Protein AF-A0A0B0IGN5-F1 (afdb_monomer)

Radius of gyration: 18.09 Å; Cα contacts (8 Å, |Δi|>4): 104; chains: 1; bounding box: 42×40×45 Å

Organism: NCBI:txid333138

Foldseek 3Di:
DLPPCVVCCVPPFLPPPQWDDDFQDIARFFDFAPCLVVVVVVDPDDPVVNVVSSVVRTHHPQQDVPPGGNDDPVCCLVHVLAPPPVVVCVVDDPVRNVVRVVVSVVSNVVNVVVSVVLVVVCVVVVHGSVPCVPVSSVVVVVVVVVVVD

pLDDT: mean 81.46, std 11.55, range [39.66, 96.12]

Sequence (149 aa):
MINKDEAFFLKHILHHPKALLSPYHITVQAQVHSDYERVFWKESLSKLEADDLRHSYSICQFFKNEKGCSLHPSFKNSVCRSFICLSIEARLNEDERESLHSWTQMIKHEEMLFQRTHEQALMDLGINLLSDPSAVMDYFKTLQDKKRD

Nearest PDB structures (foldseek):
  8iyj-assembly1_J3  TM=2.470E-01  e=6.785E+00  Mus musculus

Mean predicted aligned error: 7.87 Å

Secondary structure (DSSP, 8-state):
--TT-HHHIIIIIIT-TTEEEETTEEEEPPEEPTHHHHHHTTS---HHHHHHHHHHTEE-TTEETTTEE-S-HHHHHHH--S---HHHHTT--HHHHHHHHHHHHHHHHHHHHHHHHHHHHHHHTT--TTT-HHHHHHHHHHHHHTT--

Structure (mmCIF, N/CA/C/O backbone):
data_AF-A0A0B0IGN5-F1
#
_entry.id   AF-A0A0B0IGN5-F1
#
loop_
_atom_site.group_PDB
_atom_site.id
_atom_site.type_symbol
_atom_site.label_atom_id
_atom_site.label_alt_id
_atom_site.label_comp_id
_atom_site.label_asym_id
_atom_site.label_entity_id
_atom_site.label_seq_id
_atom_site.pdbx_PDB_ins_code
_atom_site.Cartn_x
_atom_site.Cartn_y
_atom_site.Cartn_z
_atom_site.occupancy
_atom_site.B_iso_or_equiv
_atom_site.auth_seq_id
_atom_site.auth_comp_id
_atom_site.auth_asym_id
_atom_site.auth_atom_id
_atom_site.pdbx_PDB_model_num
ATOM 1 N N . MET A 1 1 ? -10.662 9.475 4.021 1.00 50.12 1 MET A N 1
ATOM 2 C CA . MET A 1 1 ? -10.301 8.494 2.972 1.00 50.12 1 MET A CA 1
ATOM 3 C C . MET A 1 1 ? -11.012 7.147 3.117 1.00 50.12 1 MET A C 1
ATOM 5 O O . MET A 1 1 ? -11.101 6.451 2.120 1.00 50.12 1 MET A O 1
ATOM 9 N N . ILE A 1 2 ? -11.580 6.796 4.280 1.00 49.72 2 ILE A N 1
ATOM 10 C CA . ILE A 1 2 ? -12.198 5.470 4.510 1.00 49.72 2 ILE A CA 1
ATOM 11 C C . ILE A 1 2 ? -13.687 5.391 4.111 1.00 49.72 2 ILE A C 1
ATOM 13 O O . ILE A 1 2 ? -14.217 4.306 3.915 1.00 49.72 2 ILE A O 1
ATOM 17 N N . ASN A 1 3 ? -14.373 6.517 3.890 1.00 51.38 3 ASN A N 1
ATOM 18 C CA . ASN A 1 3 ? -15.839 6.516 3.824 1.00 51.38 3 ASN A CA 1
ATOM 19 C C . ASN A 1 3 ? -16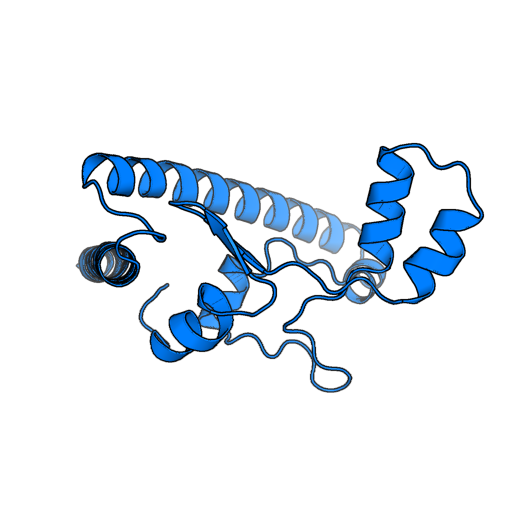.466 6.302 2.430 1.00 51.38 3 ASN A C 1
ATOM 21 O O . ASN A 1 3 ? -17.600 6.716 2.215 1.00 51.38 3 ASN A O 1
ATOM 25 N N . LYS A 1 4 ? -15.755 5.735 1.445 1.00 59.50 4 LYS A N 1
ATOM 26 C CA . LYS A 1 4 ? -16.385 5.471 0.131 1.00 59.50 4 LYS A CA 1
ATOM 27 C C . LYS A 1 4 ? -16.627 4.008 -0.184 1.00 59.50 4 LYS A C 1
ATOM 29 O O . LYS A 1 4 ? -17.511 3.752 -0.989 1.00 59.50 4 LYS A O 1
ATOM 34 N N . ASP A 1 5 ? -15.925 3.079 0.460 1.00 75.25 5 ASP A N 1
ATOM 35 C CA . ASP A 1 5 ? -16.205 1.658 0.266 1.00 75.25 5 ASP A CA 1
ATOM 36 C C . ASP A 1 5 ? -15.515 0.802 1.346 1.00 75.25 5 ASP A C 1
ATOM 38 O O . ASP A 1 5 ? -14.456 0.209 1.129 1.00 75.25 5 ASP A O 1
ATOM 42 N N . GLU A 1 6 ? -16.085 0.793 2.555 1.00 81.62 6 GLU A N 1
ATOM 43 C CA . GLU A 1 6 ? -15.627 -0.070 3.657 1.00 81.62 6 GLU A CA 1
ATOM 44 C C . GLU A 1 6 ? -15.613 -1.545 3.229 1.00 81.62 6 GLU A C 1
ATOM 46 O O . GLU A 1 6 ? -14.654 -2.271 3.493 1.00 81.62 6 GLU A O 1
ATOM 51 N N . ALA A 1 7 ? -16.630 -1.961 2.468 1.00 84.94 7 ALA A N 1
ATOM 52 C CA . ALA A 1 7 ? -16.710 -3.302 1.910 1.00 84.94 7 ALA A CA 1
ATOM 53 C C . ALA A 1 7 ? -15.530 -3.597 0.970 1.00 84.94 7 ALA A C 1
ATOM 55 O O . ALA A 1 7 ? -14.947 -4.680 1.048 1.00 84.94 7 ALA A O 1
ATOM 56 N N . PHE A 1 8 ? -15.127 -2.642 0.125 1.00 85.19 8 PHE A N 1
ATOM 57 C CA . PHE A 1 8 ? -13.939 -2.797 -0.713 1.00 85.19 8 PHE A CA 1
ATOM 58 C C . PHE A 1 8 ? -12.659 -2.894 0.110 1.00 85.19 8 PHE A C 1
ATOM 60 O O . PHE A 1 8 ? -11.846 -3.775 -0.161 1.00 85.19 8 PHE A O 1
ATOM 67 N N . PHE A 1 9 ? -12.469 -2.038 1.117 1.00 86.00 9 PHE A N 1
ATOM 68 C CA . PHE A 1 9 ? -11.290 -2.115 1.982 1.00 86.00 9 PHE A CA 1
ATOM 69 C C . PHE A 1 9 ? -11.183 -3.493 2.644 1.00 86.00 9 PHE A C 1
ATOM 71 O O . PHE A 1 9 ? -10.164 -4.170 2.494 1.00 86.00 9 PHE A O 1
ATOM 78 N N . LEU A 1 10 ? -12.255 -3.945 3.296 1.00 88.31 10 LEU A N 1
ATOM 79 C CA . LEU A 1 10 ? -12.285 -5.234 3.978 1.00 88.31 10 LEU A CA 1
ATOM 80 C C . LEU A 1 10 ? -12.040 -6.390 3.003 1.00 88.31 10 LEU A C 1
ATOM 82 O O . LEU A 1 10 ? -11.213 -7.262 3.261 1.00 88.31 10 LEU A O 1
ATOM 86 N N . LYS A 1 11 ? -12.732 -6.409 1.862 1.00 87.56 11 LYS A N 1
ATOM 87 C CA . LYS A 1 11 ? -12.691 -7.540 0.926 1.00 87.56 11 LYS A CA 1
ATOM 88 C C . LYS A 1 11 ? -11.436 -7.572 0.054 1.00 87.56 11 LYS A C 1
ATOM 90 O O . LYS A 1 11 ? -10.915 -8.647 -0.223 1.00 87.56 11 LYS A O 1
ATOM 95 N N . HIS A 1 12 ? -10.990 -6.418 -0.433 1.00 86.75 12 HIS A N 1
ATOM 96 C CA . HIS A 1 12 ? -9.982 -6.321 -1.491 1.00 86.75 12 HIS A CA 1
ATOM 97 C C . HIS A 1 12 ? -8.618 -5.822 -1.012 1.00 86.75 12 HIS A C 1
ATOM 99 O O . HIS A 1 12 ? -7.652 -5.968 -1.758 1.00 86.75 12 HIS A O 1
ATOM 105 N N . ILE A 1 13 ? -8.516 -5.260 0.197 1.00 88.06 13 ILE A N 1
ATOM 106 C CA . ILE A 1 13 ? -7.246 -4.790 0.768 1.00 88.06 13 ILE A CA 1
ATOM 107 C C . ILE A 1 13 ? -6.891 -5.608 2.011 1.00 88.06 13 ILE A C 1
ATOM 109 O O . ILE A 1 13 ? -5.876 -6.299 1.997 1.00 88.06 13 ILE A O 1
ATOM 113 N N . LEU A 1 14 ? -7.732 -5.577 3.050 1.00 90.25 14 LEU A N 1
ATOM 114 C CA . LEU A 1 14 ? -7.458 -6.229 4.335 1.00 90.25 14 LEU A CA 1
ATOM 115 C C . LEU A 1 14 ? -7.340 -7.752 4.190 1.00 90.25 14 LEU A C 1
ATOM 117 O O . LEU A 1 14 ? -6.351 -8.336 4.620 1.00 90.25 14 LEU A O 1
ATOM 121 N N . HIS A 1 15 ? -8.308 -8.388 3.526 1.00 91.31 15 HIS A N 1
ATOM 122 C CA . HIS A 1 15 ? -8.322 -9.840 3.305 1.00 91.31 15 HIS A CA 1
ATOM 123 C C . HIS A 1 15 ? -7.714 -10.264 1.959 1.00 91.31 15 HIS A C 1
ATOM 125 O O . HIS A 1 15 ? -7.998 -11.355 1.459 1.00 91.31 15 HIS A O 1
ATOM 131 N N . HIS A 1 16 ? -6.899 -9.414 1.327 1.00 90.69 16 HIS A N 1
ATOM 132 C CA . HIS A 1 16 ? -6.270 -9.781 0.062 1.00 90.69 16 HIS A CA 1
ATOM 133 C C . HIS A 1 16 ? -5.304 -10.966 0.276 1.00 90.69 16 HIS A C 1
ATOM 135 O O . HIS A 1 16 ? -4.486 -10.920 1.192 1.00 90.69 16 HIS A O 1
ATOM 141 N N . PRO A 1 17 ? -5.283 -11.999 -0.590 1.00 91.12 17 PRO A N 1
ATOM 142 C CA . PRO A 1 17 ? -4.429 -13.186 -0.406 1.00 91.12 17 PRO A CA 1
ATOM 143 C C . PRO A 1 17 ? -2.918 -12.899 -0.455 1.00 91.12 17 PRO A C 1
ATOM 145 O O . PRO A 1 17 ? -2.100 -13.753 -0.128 1.00 91.12 17 PRO A O 1
ATOM 148 N N . LYS A 1 18 ? -2.540 -11.703 -0.912 1.00 90.00 18 LYS A N 1
ATOM 149 C CA . LYS A 1 18 ? -1.160 -11.191 -0.949 1.00 90.00 18 LYS A CA 1
ATOM 150 C C . LYS A 1 18 ? -0.931 -10.021 0.014 1.00 90.00 18 LYS A C 1
ATOM 152 O O . LYS A 1 18 ? 0.072 -9.325 -0.117 1.00 90.00 18 LYS A O 1
ATOM 157 N N . ALA A 1 19 ? -1.874 -9.749 0.916 1.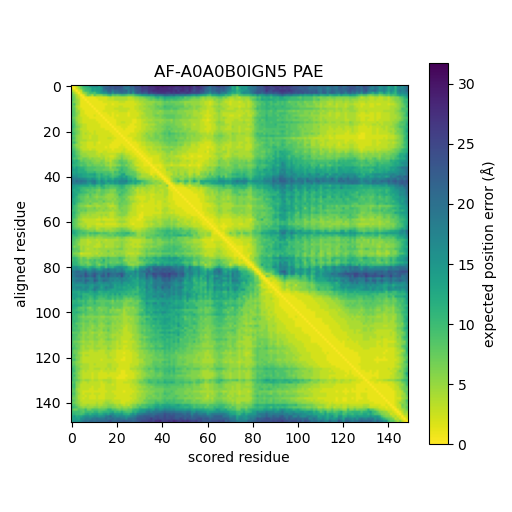00 90.62 19 ALA A N 1
ATOM 158 C CA . ALA A 1 19 ? -1.686 -8.751 1.957 1.00 90.62 19 ALA A CA 1
ATOM 159 C C . ALA A 1 19 ? -0.744 -9.289 3.037 1.00 90.62 19 ALA A C 1
ATOM 161 O O . ALA A 1 19 ? -0.923 -10.388 3.556 1.00 90.62 19 ALA A O 1
ATOM 162 N N . LEU A 1 20 ? 0.244 -8.477 3.388 1.00 91.06 20 LEU A N 1
ATOM 163 C CA . LEU A 1 20 ? 0.986 -8.575 4.629 1.00 91.06 20 LEU A CA 1
ATOM 164 C C . LEU A 1 20 ? 0.385 -7.579 5.610 1.00 91.06 20 LEU A C 1
ATOM 166 O O . LEU A 1 20 ? 0.297 -6.382 5.315 1.00 91.06 20 LEU A O 1
ATOM 170 N N . LEU A 1 21 ? -0.033 -8.099 6.757 1.00 92.56 21 LEU A N 1
ATOM 171 C CA . LEU A 1 21 ? -0.654 -7.337 7.826 1.00 92.56 21 LEU A CA 1
ATOM 172 C C . LEU A 1 21 ? 0.346 -7.161 8.963 1.00 92.56 21 LEU A C 1
ATOM 174 O O . LEU A 1 21 ? 0.893 -8.131 9.484 1.00 92.56 21 LEU A O 1
ATOM 178 N N . SER A 1 22 ? 0.531 -5.912 9.357 1.00 92.25 22 SER A N 1
ATOM 179 C CA . SER A 1 22 ? 1.182 -5.503 10.596 1.00 92.25 22 SER A CA 1
ATOM 180 C C . SER A 1 22 ? 0.160 -4.722 11.429 1.00 92.25 22 SER A C 1
ATOM 182 O O . SER A 1 22 ? -0.821 -4.234 10.863 1.00 92.25 22 SER A O 1
ATOM 184 N N . PRO A 1 23 ? 0.375 -4.527 12.743 1.00 93.38 23 PRO A N 1
ATOM 185 C CA . PRO A 1 23 ? -0.589 -3.838 13.605 1.00 93.38 23 PRO A CA 1
ATOM 186 C C . PRO A 1 23 ? -1.114 -2.504 13.042 1.00 93.38 23 PRO A C 1
ATOM 188 O O . PRO A 1 23 ? -2.302 -2.219 13.148 1.00 93.38 23 PRO A O 1
ATOM 191 N N . TYR A 1 24 ? -0.267 -1.724 12.368 1.00 91.44 24 TYR A N 1
ATOM 192 C CA . TYR A 1 24 ? -0.626 -0.391 11.859 1.00 91.44 24 TYR A CA 1
ATOM 193 C C . TYR A 1 24 ? -0.407 -0.220 10.353 1.00 91.44 24 TYR A C 1
ATOM 195 O O . TYR A 1 24 ? -0.502 0.890 9.837 1.00 91.44 24 TYR A O 1
ATOM 203 N N . HIS A 1 25 ? -0.108 -1.308 9.637 1.00 88.06 25 HIS A N 1
ATOM 204 C CA . HIS A 1 25 ? 0.209 -1.261 8.213 1.00 88.06 25 HIS A CA 1
ATOM 205 C C . HIS A 1 25 ? -0.379 -2.450 7.456 1.00 88.06 25 HIS A C 1
ATOM 207 O O . HIS A 1 25 ? -0.319 -3.589 7.914 1.00 88.06 25 HIS A O 1
ATOM 213 N N . ILE A 1 26 ? -0.858 -2.186 6.240 1.00 87.81 26 ILE A N 1
ATOM 214 C CA . ILE A 1 26 ? -1.238 -3.213 5.266 1.00 87.81 26 ILE A CA 1
ATOM 215 C C . ILE A 1 26 ? -0.392 -3.008 4.018 1.00 87.81 26 ILE A C 1
ATOM 217 O O . ILE A 1 26 ? -0.371 -1.915 3.451 1.00 87.81 26 ILE A O 1
ATOM 221 N N . THR A 1 27 ? 0.288 -4.061 3.572 1.00 87.25 27 THR A N 1
ATOM 222 C CA . THR A 1 27 ? 1.049 -4.055 2.317 1.00 87.25 27 THR A CA 1
ATOM 223 C C . THR A 1 27 ? 0.542 -5.159 1.407 1.00 87.25 27 THR A C 1
ATOM 225 O O . THR A 1 27 ? 0.711 -6.334 1.710 1.00 87.25 27 THR A O 1
ATOM 228 N N . VAL A 1 28 ? -0.047 -4.808 0.265 1.00 86.38 28 VAL A N 1
ATOM 229 C CA . VAL A 1 28 ? -0.408 -5.795 -0.761 1.00 86.38 28 VAL A CA 1
ATOM 230 C C . VAL A 1 28 ? 0.802 -6.028 -1.659 1.00 86.38 28 VAL A C 1
ATOM 232 O O . VAL A 1 28 ? 1.205 -5.138 -2.406 1.00 86.38 28 VAL A O 1
ATOM 235 N N . GLN A 1 29 ? 1.399 -7.217 -1.581 1.00 85.06 29 GLN A N 1
ATOM 236 C CA . GLN A 1 29 ? 2.597 -7.536 -2.353 1.00 85.06 29 GLN A CA 1
ATOM 237 C C . GLN A 1 29 ? 2.293 -7.617 -3.850 1.00 85.06 29 GLN A C 1
ATOM 239 O O . GLN A 1 29 ? 1.341 -8.279 -4.275 1.00 85.06 29 GLN A O 1
ATOM 244 N N . ALA A 1 30 ? 3.148 -6.989 -4.657 1.00 85.75 30 ALA A N 1
ATOM 245 C CA . ALA A 1 30 ? 3.118 -7.138 -6.104 1.00 85.75 30 ALA A CA 1
ATOM 246 C C . ALA A 1 30 ? 3.318 -8.608 -6.514 1.00 85.75 30 ALA A C 1
ATOM 248 O O . ALA A 1 30 ? 3.984 -9.389 -5.830 1.00 85.75 30 ALA A O 1
ATOM 249 N N . GLN A 1 31 ? 2.715 -8.993 -7.633 1.00 87.19 31 GLN A N 1
ATOM 250 C CA . GLN A 1 31 ? 2.961 -10.277 -8.268 1.00 87.19 31 GLN A CA 1
ATOM 251 C C . GLN A 1 31 ? 4.264 -10.177 -9.049 1.00 87.19 31 GLN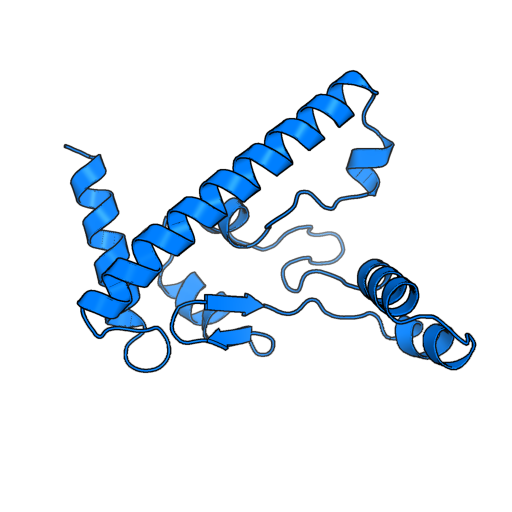 A C 1
ATOM 253 O O . GLN A 1 31 ? 4.359 -9.383 -9.978 1.00 87.19 31 GLN A O 1
ATOM 258 N N . VAL A 1 32 ? 5.253 -10.992 -8.702 1.00 86.62 32 VAL A N 1
ATOM 259 C CA . VAL A 1 32 ? 6.469 -11.106 -9.508 1.00 86.62 32 VAL A CA 1
ATOM 260 C C . VAL A 1 32 ? 6.177 -12.040 -10.682 1.00 86.62 32 VAL A C 1
ATOM 262 O O . VAL A 1 32 ? 5.641 -13.133 -10.489 1.00 86.62 32 VAL A O 1
ATOM 265 N N . HIS A 1 33 ? 6.472 -11.595 -11.900 1.00 86.69 33 HIS A N 1
ATOM 266 C CA . HIS A 1 33 ? 6.299 -12.385 -13.113 1.00 86.69 33 HIS A CA 1
ATOM 267 C C . HIS A 1 33 ? 7.209 -13.622 -13.091 1.00 86.69 33 HIS A C 1
ATOM 269 O O . HIS A 1 33 ? 8.344 -13.554 -12.625 1.00 86.69 33 HIS A O 1
ATOM 275 N N . SER A 1 34 ? 6.740 -14.750 -13.630 1.00 87.75 34 SER A N 1
ATOM 276 C CA . SER A 1 34 ? 7.458 -16.036 -13.574 1.00 87.75 34 SER A CA 1
ATOM 277 C C . SER A 1 34 ? 8.819 -16.024 -14.274 1.00 87.75 34 SER A C 1
ATOM 279 O O . SER A 1 34 ? 9.691 -16.825 -13.947 1.00 87.75 34 SER A O 1
ATOM 281 N N . ASP A 1 35 ? 9.023 -15.116 -15.229 1.00 85.94 35 ASP A N 1
ATOM 282 C CA . ASP A 1 35 ? 10.314 -14.977 -15.913 1.00 85.94 35 ASP A CA 1
ATOM 283 C C . ASP A 1 35 ? 11.423 -14.426 -15.010 1.00 85.94 35 ASP A C 1
ATOM 285 O O . ASP A 1 35 ? 12.595 -14.654 -15.304 1.00 85.94 35 ASP A O 1
ATOM 289 N N . TYR A 1 36 ? 11.077 -13.792 -13.884 1.00 87.50 36 TYR A N 1
ATOM 290 C CA . TYR A 1 36 ? 12.056 -13.338 -12.897 1.00 87.50 36 TYR A CA 1
ATOM 291 C C . TYR A 1 36 ? 12.975 -14.476 -12.448 1.00 87.50 36 TYR A C 1
ATOM 293 O O . TYR A 1 36 ? 14.192 -14.332 -12.498 1.00 87.50 36 TYR A O 1
ATOM 301 N N . GLU A 1 37 ? 12.413 -15.632 -12.075 1.00 84.38 37 GLU A N 1
ATOM 302 C CA . GLU A 1 37 ? 13.206 -16.767 -11.586 1.00 84.38 37 GLU A CA 1
ATOM 303 C C . GLU A 1 37 ? 14.174 -17.277 -12.659 1.00 84.38 37 GLU A C 1
ATOM 305 O O . GLU A 1 37 ? 15.311 -17.637 -12.363 1.00 84.38 37 GLU A O 1
ATOM 310 N N . ARG A 1 38 ? 13.765 -17.249 -13.933 1.00 84.50 38 ARG A N 1
ATOM 311 C CA . ARG A 1 38 ? 14.604 -17.703 -15.052 1.00 84.50 38 ARG A CA 1
ATOM 312 C C . ARG A 1 38 ? 15.840 -16.833 -15.261 1.00 84.50 38 ARG A C 1
ATOM 314 O O . ARG A 1 38 ? 16.839 -17.349 -15.760 1.00 84.50 38 ARG A O 1
ATOM 321 N N . VAL A 1 39 ? 15.749 -15.542 -14.950 1.00 82.25 39 VAL A N 1
ATOM 322 C CA . VAL A 1 39 ? 16.855 -14.581 -15.078 1.00 82.25 39 VAL A CA 1
ATOM 323 C C . VAL A 1 39 ? 17.681 -14.555 -13.798 1.00 82.25 39 VAL A C 1
ATOM 325 O O . VAL A 1 39 ? 18.898 -14.681 -13.863 1.00 82.25 39 VAL A O 1
ATOM 328 N N . PHE A 1 40 ? 17.022 -14.510 -12.638 1.00 83.00 40 PHE A N 1
ATOM 329 C CA . PHE A 1 40 ? 17.669 -14.469 -11.329 1.00 83.00 40 PHE A CA 1
ATOM 330 C C . PHE A 1 40 ? 18.661 -15.622 -11.122 1.00 83.00 40 PHE A C 1
ATOM 332 O O . PHE A 1 40 ? 19.780 -15.396 -10.680 1.00 83.00 40 PHE A O 1
ATOM 339 N N . TRP A 1 41 ? 18.303 -16.854 -11.504 1.00 78.94 41 TRP A N 1
ATOM 340 C CA . TRP A 1 41 ? 19.195 -18.010 -11.337 1.00 78.94 41 TRP A CA 1
ATOM 341 C C . TRP A 1 41 ? 20.397 -18.041 -12.292 1.00 78.94 41 TRP A C 1
ATOM 343 O O . TRP A 1 41 ? 21.292 -18.865 -12.108 1.00 78.94 41 TRP A O 1
ATOM 353 N N . LYS A 1 42 ? 20.427 -17.191 -13.324 1.00 77.06 42 LYS A N 1
ATOM 354 C CA . LYS A 1 42 ? 21.519 -17.148 -14.309 1.00 77.06 42 LYS A CA 1
ATOM 355 C C . LYS A 1 42 ? 22.589 -16.117 -13.975 1.00 77.06 42 LYS A C 1
ATOM 357 O O . LYS A 1 42 ? 23.660 -16.164 -14.577 1.00 77.06 42 LYS A O 1
ATOM 362 N N . GLU A 1 43 ? 22.313 -15.209 -13.047 1.00 78.81 43 GLU A N 1
ATOM 363 C CA . GLU A 1 43 ? 23.171 -14.066 -12.768 1.00 78.81 43 GLU A CA 1
ATOM 364 C C . GLU A 1 43 ? 23.610 -14.049 -11.301 1.00 78.81 43 GLU A C 1
ATOM 366 O O . GLU A 1 43 ? 22.815 -14.239 -10.382 1.00 78.81 43 GLU A O 1
ATOM 371 N N . SER A 1 44 ? 24.899 -13.803 -11.069 1.00 83.25 44 SER A N 1
ATOM 372 C CA . SER A 1 44 ? 25.445 -13.575 -9.728 1.00 83.25 44 SER A CA 1
ATOM 373 C C . SER A 1 44 ? 25.215 -12.118 -9.329 1.00 83.25 44 SER A C 1
ATOM 375 O O . SER A 1 44 ? 26.145 -11.314 -9.345 1.00 83.25 44 SER A O 1
ATOM 377 N N . LEU A 1 45 ? 23.964 -11.777 -9.026 1.00 85.69 45 LEU A N 1
ATOM 378 C CA . LEU A 1 45 ? 23.557 -10.413 -8.693 1.00 85.69 45 LEU A CA 1
ATOM 379 C C . LEU A 1 45 ? 23.883 -10.062 -7.242 1.00 85.69 45 LEU A C 1
ATOM 381 O O . LEU A 1 45 ? 23.710 -10.870 -6.324 1.00 85.69 45 LEU A O 1
ATOM 385 N N . SER A 1 46 ? 24.297 -8.817 -7.016 1.00 88.94 46 SER A N 1
ATOM 386 C CA . SER A 1 46 ? 24.277 -8.231 -5.680 1.00 88.94 46 SER A CA 1
ATOM 387 C C . SER A 1 46 ? 22.837 -8.103 -5.172 1.00 88.94 46 SER A C 1
ATOM 389 O O . SER A 1 46 ? 21.868 -8.165 -5.930 1.00 88.94 46 SER A O 1
ATOM 391 N N . LYS A 1 47 ? 22.675 -7.877 -3.863 1.00 85.19 47 LYS A N 1
ATOM 392 C CA . LYS A 1 47 ? 21.348 -7.684 -3.261 1.00 85.19 47 LYS A CA 1
ATOM 393 C C . LYS A 1 47 ? 20.574 -6.532 -3.916 1.00 85.19 47 LYS A C 1
ATOM 395 O O . LYS A 1 47 ? 19.382 -6.673 -4.153 1.00 85.19 47 LYS A O 1
ATOM 400 N N . LEU A 1 48 ? 21.254 -5.421 -4.208 1.00 80.94 48 LEU A N 1
ATOM 401 C CA . LEU A 1 48 ? 20.622 -4.247 -4.809 1.00 80.94 48 LEU A CA 1
ATOM 402 C C . LEU A 1 48 ? 20.133 -4.553 -6.230 1.00 80.94 48 LEU A C 1
ATOM 404 O O . LEU A 1 48 ? 18.980 -4.298 -6.549 1.00 80.94 48 LEU A O 1
ATOM 408 N N . GLU A 1 49 ? 20.977 -5.182 -7.048 1.00 81.56 49 GLU A N 1
ATOM 409 C CA . GLU A 1 49 ? 20.612 -5.553 -8.420 1.00 81.56 49 GLU A CA 1
ATOM 410 C C . GLU A 1 49 ? 19.502 -6.611 -8.448 1.00 81.56 49 GLU A C 1
ATOM 412 O O . GLU A 1 49 ? 18.617 -6.566 -9.298 1.00 81.56 49 GLU A O 1
ATOM 417 N N . ALA A 1 50 ? 19.505 -7.546 -7.495 1.00 83.06 50 ALA A N 1
ATOM 418 C CA . ALA A 1 50 ? 18.436 -8.524 -7.339 1.00 83.06 50 ALA A CA 1
ATOM 419 C C . ALA A 1 50 ? 17.089 -7.867 -6.996 1.00 83.06 50 ALA A C 1
ATOM 421 O O . ALA A 1 50 ? 16.052 -8.303 -7.508 1.00 83.06 50 ALA A O 1
ATOM 422 N N . ASP A 1 51 ? 17.103 -6.837 -6.146 1.00 79.19 51 ASP A N 1
ATOM 423 C CA . ASP A 1 51 ? 15.916 -6.071 -5.766 1.00 79.19 51 ASP A CA 1
ATOM 424 C C . ASP A 1 51 ? 15.398 -5.231 -6.949 1.00 79.19 51 ASP A C 1
ATOM 426 O O . ASP A 1 51 ? 14.198 -5.277 -7.239 1.00 79.19 51 ASP A O 1
ATOM 430 N N . ASP A 1 52 ? 16.283 -4.558 -7.692 1.00 79.06 52 ASP A N 1
ATOM 431 C CA . ASP A 1 52 ? 15.936 -3.804 -8.907 1.00 79.06 52 ASP A CA 1
ATOM 432 C C . ASP A 1 52 ? 15.370 -4.722 -9.997 1.00 79.06 52 ASP A C 1
ATOM 434 O O . ASP A 1 52 ? 14.309 -4.451 -10.575 1.00 79.06 52 ASP A O 1
ATOM 438 N N . LEU A 1 53 ? 16.026 -5.865 -10.230 1.00 82.56 53 LEU A N 1
ATOM 439 C CA . LEU A 1 53 ? 15.547 -6.877 -11.161 1.00 82.56 53 LEU A CA 1
ATOM 440 C C . LEU A 1 53 ? 14.160 -7.349 -10.733 1.00 82.56 53 LEU A C 1
ATOM 442 O O . LEU A 1 53 ? 13.222 -7.293 -11.522 1.00 82.56 53 LEU A O 1
ATOM 446 N N . ARG A 1 54 ? 13.974 -7.743 -9.471 1.00 84.25 54 ARG A N 1
ATOM 447 C CA . ARG A 1 54 ? 12.664 -8.174 -8.966 1.00 84.25 54 ARG A CA 1
ATOM 448 C C . ARG A 1 54 ? 11.597 -7.101 -9.156 1.00 84.25 54 ARG A C 1
ATOM 450 O O . ARG A 1 54 ? 10.465 -7.433 -9.519 1.00 84.25 54 ARG A O 1
ATOM 457 N N . HIS A 1 55 ? 11.936 -5.835 -8.926 1.00 80.94 55 HIS A N 1
ATOM 458 C CA . HIS A 1 55 ? 11.018 -4.720 -9.114 1.00 80.94 55 HIS A CA 1
ATOM 459 C C . HIS A 1 55 ? 10.581 -4.589 -10.579 1.00 80.94 55 HIS A C 1
ATOM 461 O O . HIS A 1 55 ? 9.390 -4.440 -10.841 1.00 80.94 55 HIS A O 1
ATOM 467 N N . SER A 1 56 ? 11.502 -4.757 -11.534 1.00 80.25 56 SER A N 1
ATOM 468 C CA . SER A 1 56 ? 11.196 -4.704 -12.974 1.00 80.25 56 SER A CA 1
ATOM 469 C C . SER A 1 56 ? 10.224 -5.797 -13.450 1.00 80.25 56 SER A C 1
ATOM 471 O O . SER A 1 56 ? 9.464 -5.581 -14.392 1.00 80.25 56 SER A O 1
ATOM 473 N N . TYR A 1 57 ? 10.187 -6.946 -12.764 1.00 84.25 57 TYR A N 1
ATOM 474 C CA . TYR A 1 57 ? 9.236 -8.036 -13.022 1.00 84.25 57 TYR A CA 1
ATOM 475 C C . TYR A 1 57 ? 7.992 -7.980 -12.121 1.00 84.25 57 TYR A C 1
ATOM 477 O O . TYR A 1 57 ? 7.155 -8.883 -12.174 1.00 84.25 57 TYR A O 1
ATOM 485 N N . SER A 1 58 ? 7.854 -6.968 -11.263 1.00 84.56 58 SER A N 1
ATOM 486 C CA . SER A 1 58 ? 6.748 -6.866 -10.309 1.00 84.56 58 SER A CA 1
ATOM 487 C C . SER A 1 58 ? 5.550 -6.121 -10.900 1.00 84.56 58 SER A C 1
ATOM 489 O O . SER A 1 58 ? 5.660 -4.992 -11.365 1.00 84.56 58 SER A O 1
ATOM 491 N N . ILE A 1 59 ? 4.368 -6.732 -10.821 1.00 81.31 59 ILE A N 1
ATOM 492 C CA . ILE A 1 59 ? 3.098 -6.176 -11.298 1.00 81.31 59 ILE A CA 1
ATOM 493 C C . ILE A 1 59 ? 2.153 -5.974 -10.110 1.00 81.31 59 ILE A C 1
ATOM 495 O O . ILE A 1 59 ? 1.965 -6.857 -9.271 1.00 81.31 59 ILE A O 1
ATOM 499 N N . CYS A 1 60 ? 1.527 -4.800 -10.027 1.00 83.50 60 CYS A N 1
ATOM 500 C CA . CYS A 1 60 ? 0.520 -4.508 -9.008 1.00 83.50 60 CYS A CA 1
ATOM 501 C C . CYS A 1 60 ? -0.680 -5.467 -9.119 1.00 83.50 60 CYS A C 1
ATOM 503 O O . CYS A 1 60 ? -1.252 -5.617 -10.196 1.00 83.50 60 CYS A O 1
ATOM 505 N N . GLN A 1 61 ? -1.130 -6.035 -7.994 1.00 84.50 61 GLN A N 1
ATOM 506 C CA . GLN A 1 61 ? -2.283 -6.957 -7.932 1.00 84.50 61 GLN A CA 1
ATOM 507 C C . GLN A 1 61 ? -3.591 -6.336 -8.454 1.00 84.50 61 GLN A C 1
ATOM 509 O O . GLN A 1 61 ? -4.505 -7.040 -8.875 1.00 84.50 61 GLN A O 1
ATOM 514 N N . PHE A 1 62 ? -3.694 -5.005 -8.427 1.00 85.50 62 PHE A N 1
ATOM 515 C CA . PHE A 1 62 ? -4.872 -4.281 -8.899 1.00 85.50 62 PHE A CA 1
ATOM 516 C C . PHE A 1 62 ? -4.797 -3.917 -10.386 1.00 85.50 62 PHE A C 1
ATOM 518 O O . PHE A 1 62 ? -5.782 -3.412 -10.932 1.00 85.50 62 PHE A O 1
ATOM 525 N N . PHE A 1 63 ? -3.668 -4.152 -11.057 1.00 84.06 63 PHE A N 1
ATOM 526 C CA . PHE A 1 63 ? -3.538 -3.934 -12.492 1.00 84.06 63 PHE A CA 1
ATOM 527 C C . PHE A 1 63 ? -4.119 -5.125 -13.255 1.00 84.06 63 PHE A C 1
ATOM 529 O O . PHE A 1 63 ? -3.717 -6.268 -13.058 1.00 84.06 63 PHE A O 1
ATOM 536 N N . LYS A 1 64 ? -5.086 -4.859 -14.133 1.00 80.69 64 LYS A N 1
ATOM 537 C CA . LYS A 1 64 ? -5.683 -5.861 -15.014 1.00 80.69 64 LYS A CA 1
ATOM 538 C C . LYS A 1 64 ? -5.238 -5.583 -16.441 1.00 80.69 64 LYS A C 1
ATOM 540 O O . LYS A 1 64 ? -5.449 -4.474 -16.937 1.00 80.69 64 LYS A O 1
ATOM 545 N N . ASN A 1 65 ? -4.678 -6.597 -17.101 1.00 75.44 65 ASN A N 1
ATOM 546 C CA . ASN A 1 65 ? -4.309 -6.511 -18.514 1.00 75.44 65 ASN A CA 1
ATOM 547 C C . ASN A 1 65 ? -5.482 -5.959 -19.331 1.00 75.44 65 ASN A C 1
ATOM 549 O O . ASN A 1 65 ? -6.631 -6.347 -19.113 1.00 75.44 65 ASN A O 1
ATOM 553 N N . GLU A 1 66 ? -5.180 -4.992 -20.200 1.00 76.38 66 GLU A N 1
ATOM 554 C CA . GLU A 1 66 ? -6.129 -4.301 -21.091 1.00 76.38 66 GLU A CA 1
ATOM 555 C C . GLU A 1 66 ? -7.240 -3.485 -20.398 1.00 76.38 66 GLU A C 1
ATOM 557 O O . GLU A 1 66 ? -7.992 -2.779 -21.062 1.00 76.38 66 GLU A O 1
ATOM 562 N N . LYS A 1 67 ? -7.335 -3.524 -19.063 1.00 77.38 67 LYS A N 1
ATOM 563 C CA . LYS A 1 67 ? -8.345 -2.797 -18.269 1.00 77.38 67 LYS A CA 1
ATOM 564 C C . LYS A 1 67 ? -7.737 -1.756 -17.328 1.00 77.38 67 LYS A C 1
ATOM 566 O O . LYS A 1 67 ? -8.466 -0.968 -16.732 1.00 77.38 67 LYS A O 1
ATOM 571 N N . GLY A 1 68 ? -6.413 -1.745 -17.191 1.00 78.38 68 GLY A N 1
ATOM 572 C CA . GLY A 1 68 ? -5.686 -0.814 -16.338 1.00 78.38 68 GLY A CA 1
ATOM 573 C C . GLY A 1 68 ? -5.901 -1.075 -14.845 1.00 78.38 68 GLY A C 1
ATOM 574 O O . GLY A 1 68 ? -6.133 -2.202 -14.403 1.00 78.38 68 GLY A O 1
ATOM 575 N N . CYS A 1 69 ? -5.782 -0.019 -14.041 1.00 82.81 69 CYS A N 1
ATOM 576 C CA . CYS A 1 69 ? -5.899 -0.102 -12.589 1.00 82.81 69 CYS A CA 1
ATOM 577 C C . CYS A 1 69 ? -7.363 -0.272 -12.150 1.00 82.81 69 CYS A C 1
ATOM 579 O O . CYS A 1 69 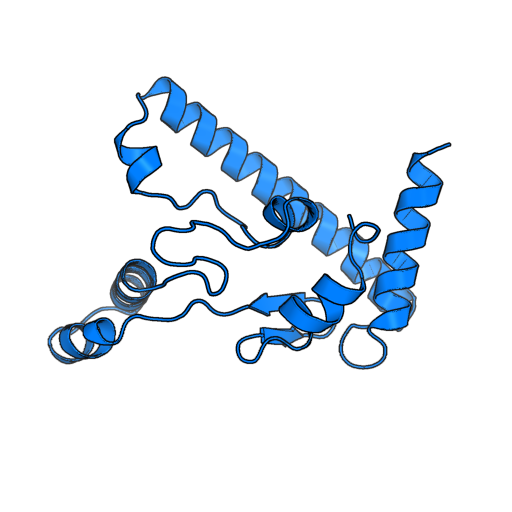? -8.177 0.639 -12.295 1.00 82.81 69 CYS A O 1
ATOM 581 N N . SER A 1 70 ? -7.664 -1.431 -11.563 1.00 84.44 70 SER A N 1
ATOM 582 C CA . SER A 1 70 ? -8.969 -1.793 -10.996 1.00 84.44 70 SER A CA 1
ATOM 583 C C . SER A 1 70 ? -9.173 -1.340 -9.549 1.00 84.44 70 SER A C 1
ATOM 585 O O . SER A 1 70 ? -10.230 -1.585 -8.969 1.00 84.44 70 SER A O 1
ATOM 587 N N . LEU A 1 71 ? -8.176 -0.676 -8.962 1.00 82.69 71 LEU A N 1
ATOM 588 C CA . LEU A 1 71 ? -8.290 -0.107 -7.630 1.00 82.69 71 LEU A CA 1
ATOM 589 C C . LEU A 1 71 ? -9.296 1.048 -7.641 1.00 82.69 71 LEU A C 1
ATOM 591 O O . LEU A 1 71 ? -9.216 1.951 -8.483 1.00 82.69 71 LEU A O 1
ATOM 595 N N . HIS A 1 72 ? -10.222 1.036 -6.684 1.00 81.06 72 HIS A N 1
ATOM 596 C CA . HIS A 1 72 ? -11.225 2.085 -6.573 1.00 81.06 72 HIS A CA 1
ATOM 597 C C . HIS A 1 72 ? -10.549 3.465 -6.383 1.00 81.06 72 HIS A C 1
ATOM 599 O O . HIS A 1 72 ? -9.585 3.565 -5.614 1.00 81.06 72 HIS A O 1
ATOM 605 N N . PRO A 1 73 ? -11.012 4.542 -7.058 1.00 77.69 73 PRO A N 1
ATOM 606 C CA . PRO A 1 73 ? -10.323 5.837 -7.075 1.00 77.69 73 PRO A CA 1
ATOM 607 C C . PRO A 1 73 ? -9.977 6.407 -5.696 1.00 77.69 73 PRO A C 1
ATOM 609 O O . PRO A 1 73 ? -8.912 6.994 -5.537 1.00 77.69 73 PRO A O 1
ATOM 612 N N . SER A 1 74 ? -10.825 6.184 -4.686 1.00 75.12 74 SER A N 1
ATOM 613 C CA . SER A 1 74 ? -10.581 6.654 -3.312 1.00 75.12 74 SER A CA 1
ATOM 614 C C . SER A 1 74 ? -9.356 6.032 -2.636 1.00 75.12 74 SER A C 1
ATOM 616 O O . SER A 1 74 ? -8.870 6.597 -1.661 1.00 75.12 74 SER A O 1
ATOM 618 N N . PHE A 1 75 ? -8.870 4.890 -3.129 1.00 76.19 75 PHE A N 1
ATOM 619 C CA . PHE A 1 75 ? -7.721 4.173 -2.573 1.00 76.19 75 PHE A CA 1
ATOM 620 C C . PHE A 1 75 ? -6.446 4.362 -3.396 1.00 76.19 75 PHE A C 1
ATOM 622 O O . PHE A 1 75 ? -5.374 3.973 -2.938 1.00 76.19 75 PHE A O 1
ATOM 629 N N . LYS A 1 76 ? -6.521 4.964 -4.594 1.00 75.25 76 LYS A N 1
ATOM 630 C CA . LYS A 1 76 ? -5.356 5.105 -5.485 1.00 75.25 76 LYS A CA 1
ATOM 631 C C . LYS A 1 76 ? -4.197 5.817 -4.799 1.00 75.25 76 LYS A C 1
ATOM 633 O O . LYS A 1 76 ? -3.106 5.273 -4.784 1.00 75.25 76 LYS A O 1
ATOM 638 N N . ASN A 1 77 ? -4.449 6.932 -4.122 1.00 66.06 77 ASN A N 1
ATOM 639 C CA . ASN A 1 77 ? -3.385 7.686 -3.450 1.00 66.06 77 ASN A CA 1
ATOM 640 C C . ASN A 1 77 ? -2.838 6.990 -2.187 1.00 66.06 77 ASN A C 1
ATOM 642 O O . ASN A 1 77 ? -1.752 7.325 -1.741 1.00 66.06 77 ASN A O 1
ATOM 646 N N . SER A 1 78 ? -3.573 6.039 -1.594 1.00 67.00 78 SER A N 1
ATOM 647 C CA . SER A 1 78 ? -3.135 5.305 -0.386 1.00 67.00 78 SER A CA 1
ATOM 648 C C . SER A 1 78 ? -2.380 4.022 -0.717 1.00 67.00 78 SER A C 1
ATOM 650 O O . SER A 1 78 ? -1.539 3.571 0.055 1.00 67.00 78 SER A O 1
ATOM 652 N N . VAL A 1 79 ? -2.735 3.387 -1.835 1.00 69.88 79 VAL A N 1
ATOM 653 C CA . VAL A 1 79 ? -2.210 2.074 -2.228 1.00 69.88 79 VAL A CA 1
ATOM 654 C C . VAL A 1 79 ? -1.139 2.221 -3.304 1.00 69.88 79 VAL A C 1
ATOM 656 O O . VAL A 1 79 ? -0.119 1.539 -3.247 1.00 69.88 79 VAL A O 1
ATOM 659 N N . CYS A 1 80 ? -1.325 3.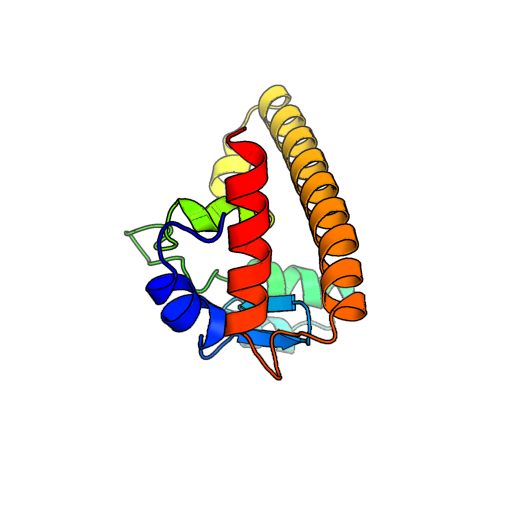123 -4.271 1.00 69.50 80 CYS A N 1
ATOM 660 C CA . CYS A 1 80 ? -0.294 3.460 -5.245 1.00 69.50 80 CYS A CA 1
ATOM 661 C C . CYS A 1 80 ? 0.667 4.464 -4.595 1.00 69.50 80 CYS A C 1
ATOM 663 O O . CYS A 1 80 ? 0.508 5.671 -4.734 1.00 69.50 80 CYS A O 1
ATOM 665 N N . ARG A 1 81 ? 1.670 3.954 -3.869 1.00 59.12 81 ARG A N 1
ATOM 666 C CA . ARG A 1 81 ? 2.699 4.769 -3.186 1.00 59.12 81 ARG A CA 1
ATOM 667 C C . ARG A 1 81 ? 3.713 5.422 -4.137 1.00 59.12 81 ARG A C 1
ATOM 669 O O . ARG A 1 81 ? 4.691 6.025 -3.701 1.00 59.12 81 ARG A O 1
ATOM 676 N N . SER A 1 82 ? 3.505 5.265 -5.437 1.00 51.81 82 SER A N 1
ATOM 677 C CA . SER A 1 82 ? 4.349 5.803 -6.489 1.00 51.81 82 SER A CA 1
ATOM 678 C C . SER A 1 82 ? 3.608 5.741 -7.825 1.00 51.81 82 SER A C 1
ATOM 680 O O . SER A 1 82 ? 2.828 4.821 -8.094 1.00 51.81 82 SER A O 1
ATOM 682 N N . PHE A 1 83 ? 3.855 6.733 -8.676 1.00 50.50 83 PHE A N 1
ATOM 683 C CA . PHE A 1 83 ? 3.358 6.780 -10.047 1.00 50.50 83 PHE A CA 1
ATOM 684 C C . PHE A 1 83 ? 4.283 5.957 -10.958 1.00 50.50 83 PHE A C 1
ATOM 686 O O . PHE A 1 83 ? 4.795 6.465 -11.941 1.00 50.50 83 PHE A O 1
ATOM 693 N N . ILE A 1 84 ? 4.545 4.685 -10.631 1.00 54.25 84 ILE A N 1
ATOM 694 C CA . ILE A 1 84 ? 5.464 3.862 -11.439 1.00 54.25 84 ILE A CA 1
ATOM 695 C C . ILE A 1 84 ? 4.701 3.346 -12.652 1.00 54.25 84 ILE A C 1
ATOM 697 O O . ILE A 1 84 ? 4.232 2.210 -12.710 1.00 54.25 84 ILE A O 1
ATOM 701 N N . CYS A 1 85 ? 4.543 4.219 -13.634 1.00 57.66 85 CYS A N 1
ATOM 702 C CA . CYS A 1 85 ? 4.331 3.796 -14.998 1.00 57.66 85 CYS A CA 1
ATOM 703 C C . CYS A 1 85 ? 5.525 4.308 -15.789 1.00 57.66 85 CYS A C 1
ATOM 705 O O . CYS A 1 85 ? 5.497 5.421 -16.304 1.00 57.66 85 CYS A O 1
ATOM 707 N N . LEU A 1 86 ? 6.562 3.474 -15.897 1.00 54.69 86 LEU A N 1
ATOM 708 C CA . LEU A 1 86 ? 7.749 3.748 -16.715 1.00 54.69 86 LEU A CA 1
ATOM 709 C C . LEU A 1 86 ? 7.357 4.157 -18.148 1.00 54.69 86 LEU A C 1
ATOM 711 O O . LEU A 1 86 ? 8.017 4.972 -18.782 1.00 54.69 86 LEU A O 1
ATOM 715 N N . SER A 1 87 ? 6.227 3.641 -18.645 1.00 55.59 87 SER A N 1
ATOM 716 C CA . SER A 1 87 ? 5.652 4.005 -19.943 1.00 55.59 87 SER A CA 1
ATOM 717 C C . SER A 1 87 ? 5.098 5.434 -20.006 1.00 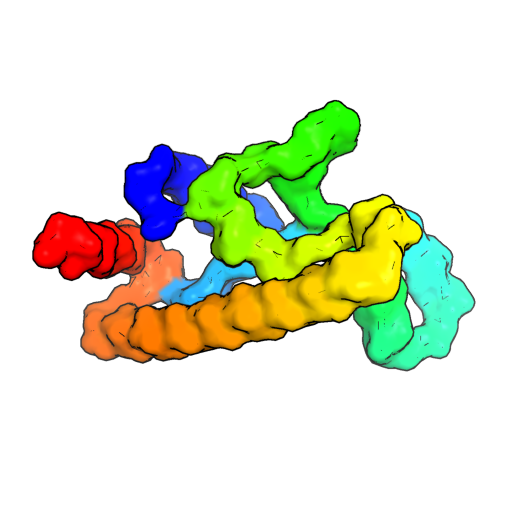55.59 87 SER A C 1
ATOM 719 O O . SER A 1 87 ? 5.059 6.011 -21.089 1.00 55.59 87 SER A O 1
ATOM 721 N N . ILE A 1 88 ? 4.637 6.001 -18.887 1.00 62.03 88 ILE A N 1
ATOM 722 C CA . ILE A 1 88 ? 4.254 7.416 -18.791 1.00 62.03 88 ILE A CA 1
ATOM 723 C C . ILE A 1 88 ? 5.515 8.257 -18.615 1.00 62.03 88 ILE A C 1
ATOM 725 O O . ILE A 1 88 ? 5.702 9.186 -19.388 1.00 62.03 88 ILE A O 1
ATOM 729 N N . GLU A 1 89 ? 6.408 7.890 -17.692 1.00 62.84 89 GLU A N 1
ATOM 730 C CA . GLU A 1 89 ? 7.664 8.614 -17.429 1.00 62.84 89 GLU A CA 1
ATOM 731 C C . GLU A 1 89 ? 8.528 8.782 -18.691 1.00 62.84 89 GLU A C 1
ATOM 733 O O . GLU A 1 89 ? 9.050 9.866 -18.955 1.00 62.84 89 GLU A O 1
ATOM 738 N N . ALA A 1 90 ? 8.605 7.747 -19.536 1.00 68.94 90 ALA A N 1
ATOM 739 C CA . ALA A 1 90 ? 9.335 7.791 -20.803 1.00 68.94 90 ALA A CA 1
ATOM 740 C C . ALA A 1 90 ? 8.752 8.785 -21.825 1.00 68.94 90 ALA A C 1
ATOM 742 O O . ALA A 1 90 ? 9.454 9.192 -22.749 1.00 68.94 90 ALA A O 1
ATOM 743 N N . ARG A 1 91 ? 7.477 9.170 -21.677 1.00 76.06 91 ARG A N 1
ATOM 744 C CA . ARG A 1 91 ? 6.776 10.114 -22.564 1.00 76.06 91 ARG A CA 1
ATOM 745 C C . ARG A 1 91 ? 6.794 11.551 -22.046 1.00 76.06 91 ARG A C 1
ATOM 747 O O . ARG A 1 91 ? 6.392 12.435 -22.796 1.00 76.06 91 ARG A O 1
ATOM 754 N N . LEU A 1 92 ? 7.230 11.766 -20.805 1.00 81.25 92 LEU A N 1
ATOM 755 C CA . LEU A 1 92 ? 7.326 13.089 -20.199 1.00 81.25 92 LEU A CA 1
ATOM 756 C C . LEU A 1 92 ? 8.576 13.819 -20.694 1.00 81.25 92 LEU A C 1
ATOM 758 O O . LEU A 1 92 ? 9.645 13.209 -20.831 1.00 81.25 92 LEU A O 1
ATOM 762 N N . ASN A 1 93 ? 8.436 15.120 -20.937 1.00 89.62 93 ASN A N 1
ATOM 763 C CA . ASN A 1 93 ? 9.566 16.026 -21.129 1.00 89.62 93 ASN A CA 1
ATOM 764 C C . ASN A 1 93 ? 10.277 16.318 -19.789 1.00 89.62 93 ASN A C 1
ATOM 766 O O . ASN A 1 93 ? 9.839 15.857 -18.735 1.00 89.62 93 ASN A O 1
ATOM 770 N N . GLU A 1 94 ? 11.397 17.041 -19.823 1.00 87.69 94 GLU A N 1
ATOM 771 C CA . GLU A 1 94 ? 12.226 17.256 -18.627 1.00 87.69 94 GLU A CA 1
ATOM 772 C C . GLU A 1 94 ? 11.477 18.008 -17.512 1.00 87.69 94 GLU A C 1
ATOM 774 O O . GLU A 1 94 ? 11.436 17.530 -16.380 1.00 87.69 94 GLU A O 1
ATOM 779 N N . ASP A 1 95 ? 10.773 19.094 -17.842 1.00 89.19 95 ASP A N 1
ATOM 780 C CA . ASP A 1 95 ? 9.986 19.879 -16.877 1.00 89.19 95 ASP A CA 1
ATOM 781 C C . ASP A 1 95 ? 8.864 19.038 -16.232 1.00 89.19 95 ASP A C 1
ATOM 783 O O . ASP A 1 95 ? 8.566 19.139 -15.035 1.00 89.19 95 ASP A O 1
ATOM 787 N N . GLU A 1 96 ? 8.231 18.167 -17.021 1.00 84.25 96 GLU A N 1
ATOM 788 C CA . GLU A 1 96 ? 7.205 17.234 -16.552 1.00 84.25 96 GLU A CA 1
ATOM 789 C C . GLU A 1 96 ? 7.789 16.147 -15.637 1.00 84.25 96 GLU A C 1
ATOM 791 O O . GLU A 1 96 ? 7.142 15.755 -14.661 1.00 84.25 96 GLU A O 1
ATOM 796 N N . ARG A 1 97 ? 9.009 15.669 -15.913 1.00 81.25 97 ARG A N 1
ATOM 797 C CA . ARG A 1 97 ? 9.717 14.705 -15.054 1.00 81.25 97 ARG A CA 1
ATOM 798 C C . ARG A 1 97 ? 10.116 15.326 -13.726 1.00 81.25 97 ARG A C 1
ATOM 800 O O . ARG A 1 97 ? 9.914 14.695 -12.689 1.00 81.25 97 ARG A O 1
ATOM 807 N N . GLU A 1 98 ? 10.628 16.553 -13.737 1.00 85.38 98 GLU A N 1
ATOM 808 C CA . GLU A 1 98 ? 10.941 17.292 -12.511 1.00 85.38 98 GLU A CA 1
ATOM 809 C C . GLU A 1 98 ? 9.682 17.528 -11.669 1.00 85.38 98 GLU A C 1
ATOM 811 O O . GLU A 1 98 ? 9.675 17.274 -10.460 1.00 85.38 98 GLU A O 1
ATOM 816 N N . SER A 1 99 ? 8.581 17.924 -12.313 1.00 85.94 99 SER A N 1
ATOM 817 C CA . SER A 1 99 ? 7.282 18.094 -11.653 1.00 85.94 99 SER A CA 1
ATOM 818 C C . SER A 1 99 ? 6.786 16.784 -11.037 1.00 85.94 99 SER A C 1
ATOM 820 O O . SER A 1 99 ? 6.392 16.753 -9.868 1.00 85.94 99 SER A O 1
ATOM 822 N N . LEU A 1 100 ? 6.869 15.677 -11.783 1.00 80.44 100 LEU A N 1
ATOM 823 C CA . LEU A 1 100 ? 6.507 14.349 -11.293 1.00 80.44 100 LEU A CA 1
ATOM 824 C C . LEU A 1 100 ? 7.378 13.921 -10.104 1.00 80.44 100 LEU A C 1
ATOM 826 O O . LEU A 1 100 ? 6.859 13.370 -9.126 1.00 80.44 100 LEU A O 1
ATOM 830 N N . HIS A 1 101 ? 8.686 14.182 -10.164 1.00 80.75 101 HIS A N 1
ATOM 831 C CA . HIS A 1 101 ? 9.605 13.899 -9.067 1.00 80.75 101 HIS A CA 1
ATOM 832 C C . HIS A 1 101 ? 9.209 14.681 -7.812 1.00 80.75 101 HIS A C 1
ATOM 834 O O . HIS A 1 101 ? 9.052 14.088 -6.743 1.00 80.75 101 HIS A O 1
ATOM 840 N N . SER A 1 102 ? 8.974 15.987 -7.950 1.00 84.56 102 SER A N 1
ATOM 841 C CA . SER A 1 102 ? 8.541 16.864 -6.860 1.00 84.56 102 SER A CA 1
ATOM 842 C C . SER A 1 102 ? 7.237 16.378 -6.216 1.00 84.56 102 SER A C 1
ATOM 844 O O . SER A 1 102 ? 7.190 16.151 -5.004 1.00 84.56 102 SER A O 1
ATOM 846 N N . TRP A 1 103 ? 6.202 16.094 -7.014 1.00 81.62 103 TRP A N 1
ATOM 847 C CA . TRP A 1 103 ? 4.935 15.562 -6.501 1.00 81.62 103 TRP A CA 1
ATOM 848 C C . TRP A 1 103 ? 5.106 14.213 -5.809 1.00 81.62 103 TRP A C 1
ATOM 850 O O . TRP A 1 103 ? 4.494 13.971 -4.772 1.00 81.62 103 TRP A O 1
ATOM 860 N N . THR A 1 104 ? 5.971 13.347 -6.336 1.00 78.12 104 THR A N 1
ATOM 861 C CA . THR A 1 104 ? 6.273 12.059 -5.703 1.00 78.12 104 THR A CA 1
ATOM 862 C C . THR A 1 104 ? 6.904 12.251 -4.324 1.00 78.12 104 THR A C 1
ATOM 864 O O . THR A 1 104 ? 6.529 11.548 -3.385 1.00 78.12 104 THR A O 1
ATOM 867 N N . GLN A 1 105 ? 7.827 13.205 -4.169 1.00 81.12 105 GLN A N 1
ATOM 868 C CA . GLN A 1 105 ? 8.419 13.524 -2.865 1.00 81.12 105 GLN A CA 1
ATOM 869 C C . GLN A 1 105 ? 7.383 14.099 -1.896 1.00 81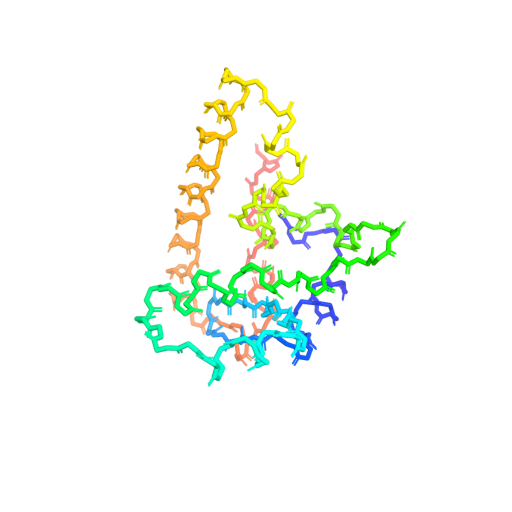.12 105 GLN A C 1
ATOM 871 O O . GLN A 1 105 ? 7.334 13.679 -0.741 1.00 81.12 105 GLN A O 1
ATOM 876 N N . MET A 1 106 ? 6.517 15.001 -2.367 1.00 82.00 106 MET A N 1
ATOM 877 C CA . MET A 1 106 ? 5.435 15.560 -1.552 1.00 82.00 106 MET A CA 1
ATOM 878 C C . MET A 1 106 ? 4.478 14.471 -1.058 1.00 82.00 106 MET A C 1
ATOM 880 O O . MET A 1 106 ? 4.239 14.374 0.141 1.00 82.00 106 MET A O 1
ATOM 884 N N . ILE A 1 107 ? 4.006 13.596 -1.952 1.00 78.06 107 ILE A N 1
ATOM 885 C CA . ILE A 1 107 ? 3.107 12.484 -1.605 1.00 78.06 107 ILE A CA 1
ATOM 886 C C . ILE A 1 107 ? 3.763 11.553 -0.578 1.00 78.06 107 ILE A C 1
ATOM 888 O O . ILE A 1 107 ? 3.119 11.164 0.396 1.00 78.06 107 ILE A O 1
ATOM 892 N N . LYS A 1 108 ? 5.049 11.218 -0.756 1.00 80.06 108 LYS A N 1
ATOM 893 C CA . LYS A 1 108 ? 5.802 10.397 0.208 1.00 80.06 108 LYS A CA 1
ATOM 894 C C . LYS A 1 108 ? 5.911 11.072 1.571 1.00 80.06 108 LYS A C 1
ATOM 896 O O . LYS A 1 108 ? 5.759 10.412 2.596 1.00 80.06 108 LYS A O 1
ATOM 901 N N . HIS A 1 109 ? 6.179 12.374 1.596 1.00 83.44 109 HIS A N 1
ATOM 902 C CA . HIS A 1 109 ? 6.274 13.115 2.846 1.00 83.44 109 HIS A CA 1
ATOM 903 C C . HIS A 1 109 ? 4.918 13.169 3.566 1.00 83.44 109 HIS A C 1
ATOM 905 O O . HIS A 1 109 ? 4.859 12.923 4.774 1.00 83.44 109 HIS A O 1
ATOM 911 N N . GLU A 1 110 ? 3.840 13.473 2.845 1.00 83.75 110 GLU A N 1
ATOM 912 C CA . GLU A 1 110 ? 2.485 13.509 3.397 1.00 83.75 110 GLU A CA 1
ATOM 913 C C . GLU A 1 110 ? 2.068 12.145 3.955 1.00 83.75 110 GLU A C 1
ATOM 915 O O . GLU A 1 110 ? 1.551 12.076 5.071 1.00 83.75 110 GLU A O 1
ATOM 920 N N . GLU A 1 111 ? 2.340 11.061 3.221 1.00 82.19 111 GLU A N 1
ATOM 921 C CA . GLU A 1 111 ? 2.053 9.695 3.666 1.00 82.19 111 GLU A CA 1
ATOM 922 C C . GLU A 1 111 ? 2.828 9.339 4.933 1.00 82.19 111 GLU A C 1
ATOM 924 O O . GLU A 1 111 ? 2.221 8.883 5.900 1.00 82.19 111 GLU A O 1
ATOM 929 N N . MET A 1 112 ? 4.130 9.634 4.978 1.00 85.06 112 MET A N 1
ATOM 930 C CA . MET A 1 112 ? 4.963 9.368 6.150 1.00 85.06 112 MET A CA 1
ATOM 931 C C . MET A 1 112 ? 4.452 10.104 7.395 1.00 85.06 112 MET A C 1
ATOM 933 O O . MET A 1 112 ? 4.368 9.515 8.475 1.00 85.06 112 MET A O 1
ATOM 937 N N . LEU A 1 113 ? 4.106 11.390 7.264 1.00 88.00 113 LEU A N 1
ATOM 938 C CA . LEU A 1 113 ? 3.575 12.175 8.379 1.00 88.00 113 LEU A CA 1
ATOM 939 C C . LEU A 1 113 ? 2.225 11.639 8.843 1.00 88.00 113 LEU A C 1
ATOM 941 O O . LEU A 1 113 ? 2.035 11.423 10.039 1.00 88.00 113 LEU A O 1
ATOM 945 N N . PHE A 1 114 ? 1.311 11.399 7.901 1.00 86.00 114 PHE A N 1
ATOM 946 C CA . PHE A 1 114 ? -0.005 10.844 8.191 1.00 86.00 114 PHE A CA 1
ATOM 947 C C . PHE A 1 114 ? 0.123 9.511 8.932 1.00 86.00 114 PHE A C 1
ATOM 949 O O . PHE A 1 114 ? -0.461 9.337 10.003 1.00 86.00 114 PHE A O 1
ATOM 956 N N . GLN A 1 115 ? 0.936 8.599 8.399 1.00 86.19 115 GLN A N 1
ATOM 957 C CA . GLN A 1 115 ? 1.177 7.291 8.988 1.00 86.19 115 GLN A CA 1
ATOM 958 C C . GLN A 1 115 ? 1.722 7.426 10.408 1.00 86.19 115 GLN A C 1
ATOM 960 O O . GLN A 1 115 ? 1.142 6.865 11.331 1.00 86.19 115 GLN A O 1
ATOM 965 N N . ARG A 1 116 ? 2.771 8.231 10.614 1.00 90.44 116 ARG A N 1
ATOM 966 C CA . ARG A 1 116 ? 3.384 8.420 11.935 1.00 90.44 116 ARG A CA 1
ATOM 967 C C . ARG A 1 116 ? 2.401 8.980 12.963 1.00 90.44 116 ARG A C 1
ATOM 969 O O . ARG A 1 116 ? 2.355 8.496 14.091 1.00 90.44 116 ARG A O 1
ATOM 976 N N . THR A 1 117 ? 1.631 10.001 12.593 1.00 92.00 117 THR A N 1
ATOM 977 C CA . THR A 1 117 ? 0.657 10.631 13.495 1.00 92.00 117 THR A CA 1
ATOM 978 C C . THR A 1 117 ? -0.442 9.656 13.898 1.00 92.00 117 THR A C 1
ATOM 980 O O . THR A 1 117 ? -0.793 9.569 15.074 1.00 92.00 117 THR A O 1
ATOM 983 N N . HIS A 1 118 ? -0.995 8.925 12.934 1.00 91.56 118 HIS A N 1
ATOM 984 C CA . HIS A 1 118 ? -2.136 8.058 13.196 1.00 91.56 118 HIS A CA 1
ATOM 985 C C . HIS A 1 118 ? -1.734 6.723 13.813 1.00 91.56 118 HIS A C 1
ATOM 987 O O . HIS A 1 118 ? -2.470 6.210 14.644 1.00 91.56 118 HIS A O 1
ATOM 993 N N . GLU A 1 119 ? -0.552 6.203 13.499 1.00 94.19 119 GLU A N 1
ATOM 994 C CA . GLU A 1 119 ? 0.009 5.042 14.184 1.00 94.19 119 GLU A CA 1
ATOM 995 C C . GLU A 1 119 ? 0.165 5.296 15.685 1.00 94.19 119 GLU A C 1
ATOM 997 O O . GLU A 1 119 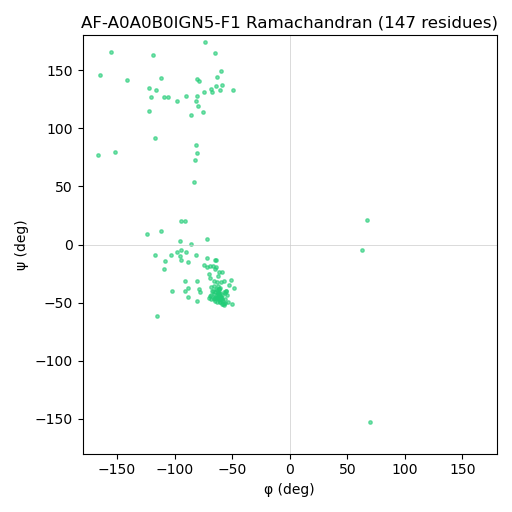? -0.319 4.495 16.482 1.00 94.19 119 GLU A O 1
ATOM 1002 N N . GLN A 1 120 ? 0.732 6.443 16.079 1.00 94.69 120 GLN A N 1
ATOM 1003 C CA . GLN A 1 120 ? 0.848 6.797 17.495 1.00 94.69 120 GLN A CA 1
ATOM 1004 C C . GLN A 1 120 ? -0.526 6.899 18.171 1.00 94.69 120 GLN A C 1
ATOM 1006 O O . GLN A 1 120 ? -0.727 6.350 19.248 1.00 94.69 120 GLN A O 1
ATOM 1011 N N . ALA A 1 121 ? -1.499 7.545 17.526 1.00 94.50 121 ALA A N 1
ATOM 1012 C CA . ALA A 1 121 ? -2.839 7.671 18.090 1.00 94.50 121 ALA A CA 1
ATOM 1013 C C . ALA A 1 121 ? -3.547 6.314 18.254 1.00 94.50 121 ALA A C 1
ATOM 1015 O O . ALA A 1 121 ? -4.247 6.102 19.240 1.00 94.50 121 ALA A O 1
ATOM 1016 N N . LEU A 1 122 ? -3.371 5.388 17.306 1.00 95.25 122 LEU A N 1
ATOM 1017 C CA . LEU A 1 122 ? -3.913 4.031 17.408 1.00 95.25 122 LEU A CA 1
ATOM 1018 C C . LEU A 1 122 ? -3.231 3.240 18.537 1.00 95.25 122 LEU A C 1
ATOM 1020 O O . LEU A 1 122 ? -3.921 2.551 19.289 1.00 95.25 122 LEU A O 1
ATOM 1024 N N . MET A 1 123 ? -1.909 3.392 18.702 1.00 95.44 123 MET A N 1
ATOM 1025 C CA . MET A 1 123 ? -1.160 2.826 19.832 1.00 95.44 123 MET A CA 1
ATOM 1026 C C . MET A 1 123 ? -1.685 3.343 21.176 1.00 95.44 123 MET A C 1
ATOM 1028 O O . MET A 1 123 ? -1.944 2.538 22.069 1.00 95.44 123 MET A O 1
ATOM 1032 N N . ASP A 1 124 ? -1.892 4.655 21.307 1.00 95.75 124 ASP A N 1
ATOM 1033 C CA . ASP A 1 124 ? -2.398 5.285 22.536 1.00 95.75 124 ASP A CA 1
ATOM 1034 C C . ASP A 1 124 ? -3.820 4.809 22.883 1.00 95.75 124 ASP A C 1
ATOM 1036 O O . ASP A 1 124 ? -4.181 4.685 24.053 1.00 95.75 124 ASP A O 1
ATOM 1040 N N . LEU A 1 125 ? -4.624 4.508 21.859 1.00 94.62 125 LEU A N 1
ATOM 1041 C CA . LEU A 1 125 ? -5.969 3.945 21.992 1.00 94.62 125 LEU A CA 1
ATOM 1042 C C . LEU A 1 125 ? -5.976 2.422 22.215 1.00 94.62 125 LEU A C 1
ATOM 1044 O O . LEU A 1 125 ? -7.033 1.858 22.495 1.00 94.62 125 LEU A O 1
ATOM 1048 N N . GLY A 1 126 ? -4.832 1.744 22.081 1.00 96.12 126 GLY A N 1
ATOM 1049 C CA . GLY A 1 126 ? -4.724 0.291 22.223 1.00 96.12 126 GLY A CA 1
ATOM 1050 C C . GLY A 1 126 ? -5.438 -0.510 21.127 1.00 96.12 126 GLY A C 1
ATOM 1051 O O . GLY A 1 126 ? -5.743 -1.683 21.337 1.00 96.12 126 GLY A O 1
ATOM 1052 N N . ILE A 1 127 ? -5.709 0.094 19.966 1.00 96.00 127 ILE A N 1
ATOM 1053 C CA . ILE A 1 127 ? -6.414 -0.541 18.840 1.00 96.00 127 ILE A CA 1
ATOM 1054 C C . ILE A 1 127 ? -5.468 -0.744 17.658 1.00 96.00 127 ILE A C 1
ATOM 1056 O O . ILE A 1 127 ? -4.605 0.085 17.395 1.00 96.00 127 ILE A O 1
ATOM 1060 N N . ASN A 1 128 ? -5.610 -1.848 16.925 1.00 95.12 128 ASN A N 1
ATOM 1061 C CA . ASN A 1 128 ? -4.759 -2.146 15.773 1.00 95.12 128 ASN A CA 1
ATOM 1062 C C . ASN A 1 128 ? -5.463 -3.077 14.773 1.00 95.12 128 ASN A C 1
ATOM 1064 O O . ASN A 1 128 ? -6.463 -3.716 15.091 1.00 95.12 128 ASN A O 1
ATOM 1068 N N . LEU A 1 129 ? -4.910 -3.172 13.563 1.00 92.06 129 LEU A N 1
ATOM 1069 C CA . LEU A 1 129 ? -5.473 -3.922 12.438 1.00 92.06 129 LEU A CA 1
ATOM 1070 C C . LEU A 1 129 ? -5.508 -5.440 12.645 1.00 92.06 129 LEU A C 1
ATOM 1072 O O . LEU A 1 129 ? -6.209 -6.119 11.905 1.00 92.06 129 LEU A O 1
ATOM 1076 N N . LEU A 1 130 ? -4.735 -5.990 13.584 1.00 93.44 130 LEU A N 1
ATOM 1077 C CA . LEU A 1 130 ? -4.717 -7.431 13.847 1.00 93.44 130 LEU A CA 1
ATOM 1078 C C . LEU A 1 130 ? -5.778 -7.834 14.872 1.00 93.44 130 LEU A C 1
ATOM 1080 O O . LEU A 1 130 ? -6.366 -8.904 14.743 1.00 93.44 130 LEU A O 1
ATOM 1084 N N . SER A 1 131 ? -6.011 -6.999 15.888 1.00 92.50 131 SER A N 1
ATOM 1085 C CA . SER A 1 131 ? -6.979 -7.285 16.950 1.00 92.50 131 SER A CA 1
ATOM 1086 C C . SER A 1 131 ? -8.377 -6.756 16.646 1.00 92.50 131 SER A C 1
ATOM 1088 O O . SER A 1 131 ? -9.353 -7.431 16.957 1.00 92.50 131 SER A O 1
ATOM 1090 N N . ASP A 1 132 ? -8.480 -5.558 16.064 1.00 92.44 132 ASP A N 1
ATOM 1091 C CA . ASP A 1 132 ? -9.759 -4.896 15.804 1.00 92.44 132 ASP A CA 1
ATOM 1092 C C . ASP A 1 132 ? -9.682 -3.944 14.588 1.00 92.44 132 ASP A C 1
ATOM 1094 O O . ASP A 1 132 ? -9.556 -2.721 14.733 1.00 92.44 132 ASP A O 1
ATOM 1098 N N . PRO A 1 133 ? -9.758 -4.488 13.357 1.00 90.38 133 PRO A N 1
ATOM 1099 C CA . PRO A 1 133 ? -9.798 -3.679 12.141 1.00 90.38 133 PRO A CA 1
ATOM 1100 C C . PRO A 1 133 ? -10.965 -2.682 12.113 1.00 90.38 133 PRO A C 1
ATOM 1102 O O . PRO A 1 133 ? -10.831 -1.607 11.528 1.00 90.38 133 PRO A O 1
ATOM 1105 N N . SER A 1 134 ? -1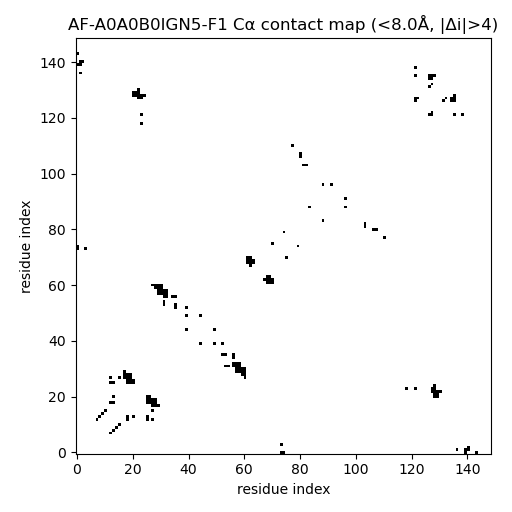2.100 -3.024 12.731 1.00 91.00 134 SER A N 1
ATOM 1106 C CA . SER A 1 134 ? -13.297 -2.179 12.753 1.00 91.00 134 SER A CA 1
ATOM 1107 C C . SER A 1 134 ? -13.069 -0.919 13.579 1.00 91.00 134 SER A C 1
ATOM 1109 O O . SER A 1 134 ? -13.309 0.179 13.078 1.00 91.00 134 SER A O 1
ATOM 1111 N N . ALA A 1 135 ? -12.491 -1.045 14.777 1.00 92.06 135 ALA A N 1
ATOM 1112 C CA . ALA A 1 135 ? -12.136 0.110 15.599 1.00 92.06 135 ALA A CA 1
ATOM 1113 C C . ALA A 1 135 ? -11.126 1.038 14.904 1.00 92.06 135 ALA A C 1
ATOM 1115 O O . ALA A 1 135 ? -11.243 2.263 14.988 1.00 92.06 135 ALA A O 1
ATOM 1116 N N . VAL A 1 136 ? -10.161 0.477 14.163 1.00 91.69 136 VAL A N 1
ATOM 1117 C CA . VAL A 1 136 ? -9.225 1.277 13.353 1.00 91.69 136 VAL A CA 1
ATOM 1118 C C . VAL A 1 136 ? -9.970 2.054 12.263 1.00 91.69 136 VAL A C 1
ATOM 1120 O O . VAL A 1 136 ? -9.718 3.244 12.065 1.00 91.69 136 VAL A O 1
ATOM 1123 N N . MET A 1 137 ? -10.906 1.416 11.555 1.00 89.31 137 MET A N 1
ATOM 1124 C CA . MET A 1 137 ? -11.718 2.106 10.548 1.00 89.31 137 MET A CA 1
ATOM 1125 C C . MET A 1 137 ? -12.562 3.220 11.168 1.00 89.31 137 MET A C 1
ATOM 1127 O O . MET A 1 137 ? -12.616 4.318 10.610 1.00 89.31 137 MET A O 1
ATOM 1131 N N . ASP A 1 138 ? -13.171 2.969 12.325 1.00 91.12 138 ASP A N 1
ATOM 1132 C CA . ASP A 1 138 ? -13.998 3.946 13.028 1.00 91.12 138 ASP A CA 1
ATOM 1133 C C . ASP A 1 138 ? -13.180 5.149 13.505 1.00 91.12 138 ASP A C 1
ATOM 1135 O O . ASP A 1 138 ? -13.591 6.289 13.274 1.00 91.12 138 ASP A O 1
ATOM 1139 N N . TYR A 1 139 ? -11.965 4.935 14.022 1.00 91.88 139 TYR A N 1
ATOM 1140 C CA . TYR A 1 139 ? -11.015 6.012 14.318 1.00 91.88 139 TYR A CA 1
ATOM 1141 C C . TYR A 1 139 ? -10.840 6.960 13.118 1.00 91.88 139 TYR A C 1
ATOM 1143 O O . TYR A 1 139 ? -11.038 8.173 13.227 1.00 91.88 139 TYR A O 1
ATOM 1151 N N . PHE A 1 140 ? -10.564 6.419 11.932 1.00 87.50 140 PHE A N 1
ATOM 1152 C CA . PHE A 1 140 ? -10.377 7.216 10.716 1.00 87.50 140 PHE A CA 1
ATOM 1153 C C . PHE A 1 140 ? -11.675 7.791 10.120 1.00 87.50 140 PHE A C 1
ATOM 1155 O O . PHE A 1 140 ? -11.609 8.718 9.297 1.00 87.50 140 PHE A O 1
ATOM 1162 N N . LYS A 1 141 ? -12.853 7.271 10.494 1.00 86.44 141 LYS A N 1
ATOM 1163 C CA . LYS A 1 141 ? -14.144 7.916 10.203 1.00 86.44 141 LYS A CA 1
ATOM 1164 C C . LYS A 1 141 ? -14.293 9.186 11.043 1.00 86.44 141 LYS A C 1
ATOM 1166 O O . LYS A 1 141 ? -14.535 10.242 10.465 1.00 86.44 141 LYS A O 1
ATOM 1171 N N . THR A 1 142 ? -13.988 9.136 12.345 1.00 88.25 142 THR A N 1
ATOM 1172 C CA . THR A 1 142 ? -14.095 10.322 13.224 1.00 88.25 142 THR A CA 1
ATOM 1173 C C . THR A 1 142 ? -13.221 11.501 12.776 1.00 88.25 142 THR A C 1
ATOM 1175 O O . THR A 1 142 ? -13.599 12.661 12.931 1.00 88.25 142 THR A O 1
ATOM 1178 N N . LEU A 1 143 ? -12.062 11.229 12.168 1.00 84.25 143 LEU A N 1
ATOM 1179 C CA . LEU A 1 143 ? -11.169 12.262 11.628 1.00 84.25 143 LEU A CA 1
ATOM 1180 C C . LEU A 1 143 ? -11.728 12.972 10.387 1.00 84.25 143 LEU A C 1
ATOM 1182 O O . LEU A 1 143 ? -11.315 14.089 10.082 1.00 84.25 143 LEU A O 1
ATOM 1186 N N . GLN A 1 144 ? -12.619 12.320 9.639 1.00 71.06 144 GLN A N 1
ATOM 1187 C CA . GLN A 1 144 ? -13.260 12.923 8.468 1.00 71.06 144 GLN A CA 1
ATOM 1188 C C . GLN A 1 144 ? -14.394 13.854 8.870 1.00 71.06 144 GLN A C 1
ATOM 1190 O O . GLN A 1 144 ? -14.535 14.911 8.261 1.00 71.06 144 GLN A O 1
ATOM 1195 N N . ASP A 1 145 ? -15.153 13.484 9.898 1.00 68.62 145 ASP A N 1
ATOM 1196 C CA . ASP A 1 145 ? -16.261 14.303 10.383 1.00 68.62 145 ASP A CA 1
ATOM 1197 C C . ASP A 1 145 ? -15.738 15.610 10.993 1.00 68.62 145 ASP A C 1
ATOM 1199 O O . ASP A 1 145 ? -16.224 16.679 10.648 1.00 68.62 145 ASP A O 1
ATOM 1203 N N . LYS A 1 146 ? -14.622 15.555 11.735 1.00 63.12 146 LYS A N 1
ATOM 1204 C CA . LYS A 1 146 ? -13.934 16.746 12.274 1.00 63.12 146 LYS A CA 1
ATOM 1205 C C . LYS A 1 146 ? -13.329 17.691 11.227 1.00 63.12 146 LYS A C 1
ATOM 1207 O O . LYS A 1 146 ? -12.910 18.781 11.586 1.00 63.12 146 LYS A O 1
ATOM 1212 N N . LYS A 1 147 ? -13.206 17.272 9.962 1.00 57.53 147 LYS A N 1
ATOM 1213 C CA . LYS A 1 147 ? -12.707 18.117 8.856 1.00 57.53 147 LYS A CA 1
ATOM 1214 C C . LYS A 1 147 ? -13.834 18.808 8.073 1.00 57.53 147 LYS A C 1
ATOM 1216 O O . LYS A 1 147 ? -13.530 19.531 7.127 1.00 57.53 147 LYS A O 1
ATOM 1221 N N . ARG A 1 148 ? -15.106 18.520 8.383 1.00 50.12 148 ARG A N 1
ATOM 1222 C CA . ARG A 1 148 ? -16.284 19.115 7.719 1.00 50.12 148 ARG A CA 1
ATOM 1223 C C . ARG A 1 148 ? -16.898 20.284 8.498 1.00 50.12 148 ARG A C 1
ATOM 1225 O O . ARG A 1 148 ? -17.782 20.929 7.938 1.00 50.12 148 ARG A O 1
ATOM 1232 N N . ASP A 1 149 ? -16.403 20.538 9.705 1.00 39.66 149 ASP A N 1
ATOM 1233 C CA . ASP A 1 149 ? -16.672 21.722 10.529 1.00 39.66 149 ASP A CA 1
ATOM 1234 C C . ASP A 1 149 ? -15.517 22.729 10.398 1.00 39.66 149 ASP A C 1
ATOM 1236 O O . ASP A 1 149 ? -15.792 23.950 10.427 1.00 39.66 149 ASP A O 1
#

Solvent-accessible surface area (backbone atoms only — not comparable to full-atom values): 8880 Å² total; per-residue (Å²): 117,63,89,83,46,58,68,51,45,50,58,64,48,70,62,27,98,49,38,46,80,46,55,84,46,80,45,73,53,54,46,64,43,78,64,46,62,69,50,54,78,76,49,97,63,52,74,66,55,46,51,52,51,48,53,76,37,43,40,57,80,48,54,39,88,100,68,46,71,70,57,57,76,77,46,40,79,76,70,49,84,58,88,86,42,67,78,54,61,73,71,47,54,72,70,54,46,53,50,51,50,52,52,53,52,51,53,50,50,53,49,52,51,51,50,56,57,50,44,51,54,31,57,78,68,74,47,26,55,77,85,35,50,63,61,46,52,50,56,52,47,56,60,53,59,70,71,75,114

=== Feature glossary ===
Feature key, reading from the visual/contextual features back to the raw sequence:

Rendered structure images. Structure images are PyMOL renders from six orthogonal camera directions. Cartoon representation draws helices as coils and strands as arrows; sticks shows the backbone as bonds; surface shows the solvent-excluded envelope. Rainbow coloring maps sequence position to hue (blue→red, N→C); chain coloring assigns a distinct color per polypeptide.

Contact-map, Ramachandran, and PAE plots. Three diagnostic plots accompany the record. The Cα contact map visualizes the tertiary structure as a 2D adjacency matrix (8 Å cutoff, sequence-local contacts suppressed). The Ramachandran plot shows the distribution of backbone (φ, ψ) torsions, with points in the α and β basins reflecting secondary structure content. The PAE plot shows AlphaFold's inter-residue confidence as a color matrix.

InterPro / GO / CATH / organism. The annotation block draws on four external resources. InterPro: which protein families and domains the sequence belongs to. GO: standardized terms for what the protein does, what process it participates in, and where in the cell it acts. CATH: which structural fold it has in the CATH hierarchy. Organism: the species of origin.

Nearest PDB structures. Structural nearest neighbors (via Foldseek easy-search vs the PDB). Reported per hit: target PDB id, E-value, and alignment TM-score. A TM-score above ~0.5 is the conventional threshold for 'same fold'.

Predicted aligned error. Predicted aligned error is AlphaFold's pairwise confidence. Unlike pLDDT (per-residue), PAE is per-residue-pair and captures whether two parts of the structure are correctly placed relative to each other. Units are ångströms of expected positional error.

Solvent-accessible surface area. SASA measures how much of the protein is reachable by solvent. It is computed by rolling a water-sized probe over the atomic surface and summing the exposed area (Å²). Per-residue SASA distinguishes core (buried, low SASA) from surface (exposed, high SASA) residues; total SASA is a whole-molecule size measure.

B-factor. Crystallographic B-factors measure how much each atom's electron density is smeared out, in Å². They rise in mobile loops and surface residues and fall in the buried interior. In AlphaFold models this column is repurposed to hold pLDDT instead.

pLDDT. For AlphaFold models, the B-factor field carries pLDDT — the model's own estimate of local accuracy on a 0–100 scale. Regions with pLDDT<50 should be treated as essentially unmodeled; they often correspond to intrinsically disordered segments.

Backbone torsions (φ/ψ). φ (phi) and ψ (psi) are the two rotatable backbone dihedrals per residue: φ is the C(i-1)–N–Cα–C torsion, ψ is the N–Cα–C–N(i+1) torsion, both in degrees on (−180°, 180°]. α-helical residues cluster near (−60°, −45°); β-strand residues near (−120°, +130°). A Ramachandran plot is simply a scatter of (φ, ψ) for every residue.

Radius of gyration, Cα contacts, bounding box. Radius of gyration (Rg) is the root-mean-square distance of Cα atoms from their centroid — a single number for overall size and compactness. A globular domain of N residues has Rg ≈ 2.2·N^0.38 Å; an extended or disordered chain has a much larger Rg. The Cα contact count is the number of residue pairs whose Cα atoms are within 8 Å and are more than four positions apart in sequence — a standard proxy for tertiary packing density. The bounding box is the smallest axis-aligned box enclosing all Cα atoms.

Secondary structure (3-state, P-SEA). Three-state secondary structure (P-SEA) collapses the eight DSSP classes into helix (a), strand (b), and coil (c). P-SEA assigns these from Cα geometry alone — distances and angles — without requiring backbone oxygens, so it works on any Cα trace.

Secondary structure (8-state, DSSP). Secondary structure is the local, repeating backbone conformation. DSSP classifies it into eight states by reading the hydrogen-bond network: three helix types (H, G, I), two β types (E, B), two non-regular types (T, S), and unstructured coil (-).

Foldseek 3Di. The Foldseek 3Di string encodes local tertiary geometry as a 20-letter alphabet — one character per residue — derived from the relative positions of nearby Cα atoms. Unlike the amino-acid sequence, 3Di is a direct function of the 3D structure, so two proteins with the same fold have similar 3Di strings even at low sequence identity.

mmCIF coordinates. Structure coordinates are given as an mmCIF _atom_site loop: one row per atom with element, residue name, chain id, sequence number, and x/y/z position in Å. Only the four main-chain atoms per residue are included here; side chains are omitted to keep the record compact.

Sequence. This is the polypeptide sequence — one letter per residue, N-terminus first. Length ranges from a few dozen residues for small domains to over a thousand for large multi-domain proteins.